Protein AF-A0AAV4F7F4-F1 (afdb_monomer_lite)

Sequence (164 aa):
MLNTTVKDGKEISFNQNGTLKRAELYILNLQWHDKIKRRSKWLQVGSWKRNGLTMDDITWPGESPIPPIGRPKRGFLRVATLNEKPYVMYRYPEKDNSCGETGLPCWIYPRDKDSRIPTSNVTEKRCCVGLTMDLLKLFSKELNFDFHIKEVEDGKWGALSKVT

InterPro domains:
  IPR019594 Ionotropic glutamate receptor, L-glutamate and glycine-binding domain [SM00918] (118-164)

Radius of gyration: 29.05 Å; chains: 1; bounding box: 58×51×69 Å

Structure (mmCIF, N/CA/C/O backbone):
data_AF-A0AAV4F7F4-F1
#
_entry.id   AF-A0AAV4F7F4-F1
#
loop_
_atom_site.group_PDB
_atom_site.id
_atom_site.type_symbol
_atom_site.label_atom_id
_atom_site.label_alt_id
_atom_site.label_comp_id
_atom_site.label_asym_id
_atom_site.label_entity_id
_atom_site.label_seq_id
_atom_site.pdbx_PDB_ins_code
_atom_site.Cartn_x
_atom_site.Cartn_y
_atom_site.Cartn_z
_atom_site.occupancy
_atom_site.B_iso_or_equiv
_atom_site.auth_seq_id
_atom_site.auth_comp_id
_atom_site.auth_asym_id
_atom_site.auth_atom_id
_atom_site.pdbx_PDB_model_num
ATOM 1 N N . MET A 1 1 ? -28.233 -38.218 36.904 1.00 41.88 1 MET A N 1
ATOM 2 C CA . MET A 1 1 ? -27.796 -36.826 36.659 1.00 41.88 1 MET A CA 1
ATOM 3 C C . MET A 1 1 ? -28.354 -35.966 37.776 1.00 41.88 1 MET A C 1
ATOM 5 O O . MET A 1 1 ? -29.567 -35.951 37.941 1.00 41.88 1 MET A O 1
ATOM 9 N N . LEU A 1 2 ? -27.496 -35.341 38.588 1.00 43.53 2 LEU A N 1
ATOM 10 C CA . LEU A 1 2 ? -27.956 -34.400 39.610 1.00 43.53 2 LEU A CA 1
ATOM 11 C C . LEU A 1 2 ? -28.469 -33.136 38.917 1.00 43.53 2 LEU A C 1
ATOM 13 O O . LEU A 1 2 ? -27.731 -32.480 38.187 1.00 43.53 2 LEU A O 1
ATOM 17 N N . ASN A 1 3 ? -29.747 -32.842 39.128 1.00 40.41 3 ASN A N 1
ATOM 18 C CA . ASN A 1 3 ? -30.409 -31.649 38.631 1.00 40.41 3 ASN A CA 1
ATOM 19 C C . ASN A 1 3 ? -29.953 -30.472 39.504 1.00 40.41 3 ASN A C 1
ATOM 21 O O . ASN A 1 3 ? -30.282 -30.430 40.689 1.00 40.41 3 ASN A O 1
ATOM 25 N N . THR A 1 4 ? -29.139 -29.564 38.964 1.00 51.81 4 THR A N 1
ATOM 26 C CA . THR A 1 4 ? -28.691 -28.376 39.700 1.00 51.81 4 THR A CA 1
ATOM 27 C C . THR A 1 4 ? -29.453 -27.164 39.176 1.00 51.81 4 THR A C 1
ATOM 29 O O . THR A 1 4 ? -29.293 -26.721 38.042 1.00 51.81 4 THR A O 1
ATOM 32 N N . THR A 1 5 ? -30.350 -26.633 39.999 1.00 55.22 5 THR A N 1
ATOM 33 C CA . THR A 1 5 ? -31.004 -25.353 39.733 1.00 55.22 5 THR A CA 1
ATOM 34 C C . THR A 1 5 ? -30.063 -24.238 40.168 1.00 55.22 5 THR A C 1
ATOM 36 O O . THR A 1 5 ? -29.776 -24.083 41.358 1.00 55.22 5 THR A O 1
ATOM 39 N N . VAL A 1 6 ? -29.561 -23.471 39.201 1.00 61.41 6 VAL A N 1
ATOM 40 C CA . VAL A 1 6 ? -28.780 -22.255 39.451 1.00 61.41 6 VAL A CA 1
ATOM 41 C C . VAL A 1 6 ? -29.690 -21.245 40.153 1.00 61.41 6 VAL A C 1
ATOM 43 O O . VAL A 1 6 ? -30.745 -20.887 39.631 1.00 61.41 6 VAL A O 1
ATOM 46 N N . LYS A 1 7 ? -29.296 -20.810 41.355 1.00 60.06 7 LYS A N 1
ATOM 47 C CA . LYS A 1 7 ? -30.114 -19.972 42.252 1.00 60.06 7 LYS A CA 1
ATOM 48 C C . LYS A 1 7 ? -30.459 -18.582 41.689 1.00 60.06 7 LYS A C 1
ATOM 50 O O . LYS A 1 7 ? -31.380 -17.956 42.194 1.00 60.06 7 LYS A O 1
ATOM 55 N N . ASP A 1 8 ? -29.790 -18.145 40.622 1.00 61.06 8 ASP A N 1
ATOM 56 C CA . ASP A 1 8 ? -29.926 -16.796 40.049 1.00 61.06 8 ASP A CA 1
ATOM 57 C C . ASP A 1 8 ? -30.955 -16.668 38.908 1.00 61.06 8 ASP A C 1
ATOM 59 O O . ASP A 1 8 ? -31.002 -15.642 38.233 1.00 61.06 8 ASP A O 1
ATOM 63 N N . GLY A 1 9 ? -31.766 -17.696 38.626 1.00 60.34 9 GLY A N 1
ATOM 64 C CA . GLY A 1 9 ? -32.836 -17.612 37.614 1.00 60.34 9 GLY A CA 1
ATOM 65 C C . GLY A 1 9 ? -32.357 -17.409 36.164 1.00 60.34 9 GLY A C 1
ATOM 66 O O . GLY A 1 9 ? -33.172 -17.239 35.257 1.00 60.34 9 GLY A O 1
ATOM 67 N N . LYS A 1 10 ? -31.042 -17.445 35.915 1.00 67.50 10 LYS A N 1
ATOM 68 C CA . LYS A 1 10 ? -30.460 -17.390 34.571 1.00 67.50 10 LYS A CA 1
ATOM 69 C C . LYS A 1 10 ? -30.583 -18.757 33.898 1.00 67.50 10 LYS A C 1
ATOM 71 O O . LYS A 1 10 ? -30.009 -19.742 34.354 1.00 67.50 10 LYS A O 1
ATOM 76 N N . GLU A 1 11 ? -31.317 -18.804 32.789 1.00 72.81 11 GLU A N 1
ATOM 77 C CA . GLU A 1 11 ? -31.463 -19.990 31.940 1.00 72.81 11 GLU A CA 1
ATOM 78 C C . GLU A 1 11 ? -30.131 -20.292 31.225 1.00 72.81 11 GLU A C 1
ATOM 80 O O . GLU A 1 11 ? -29.838 -19.752 30.154 1.00 72.81 11 GLU A O 1
ATOM 85 N N . ILE A 1 12 ? -29.297 -21.139 31.833 1.00 83.00 12 ILE A N 1
ATOM 86 C CA . ILE A 1 12 ? -28.042 -21.613 31.240 1.00 83.00 12 ILE A CA 1
ATOM 87 C C . ILE A 1 12 ? -28.346 -22.842 30.381 1.00 83.00 12 ILE A C 1
ATOM 89 O O . ILE A 1 12 ? -28.888 -23.834 30.859 1.00 83.00 12 ILE A O 1
ATOM 93 N N . SER A 1 13 ? -27.983 -22.786 29.101 1.00 86.88 13 SER A N 1
ATOM 94 C CA . SER A 1 13 ? -28.099 -23.914 28.174 1.00 86.88 13 SER A CA 1
ATOM 95 C C . SER A 1 13 ? -26.855 -24.013 27.302 1.00 86.88 13 SER A C 1
ATOM 97 O O . SER A 1 13 ? -26.182 -23.012 27.048 1.00 86.88 13 SER A O 1
ATOM 99 N N . PHE A 1 14 ? -26.555 -25.225 26.843 1.00 90.00 14 PHE A N 1
ATOM 100 C CA . PHE A 1 14 ? -25.356 -25.533 26.071 1.00 90.00 14 PHE A CA 1
ATOM 101 C C . PHE A 1 14 ? -25.721 -26.072 24.686 1.00 90.00 14 PHE A C 1
ATOM 103 O O . PHE A 1 14 ? -26.772 -26.684 24.489 1.00 90.00 14 PHE A O 1
ATOM 110 N N . ASN A 1 15 ? -24.850 -25.813 23.719 1.00 90.56 15 ASN A N 1
ATOM 111 C CA . ASN A 1 15 ? -24.874 -26.411 22.393 1.00 90.56 15 ASN A CA 1
ATOM 112 C C . ASN A 1 15 ? -24.319 -27.846 22.450 1.00 90.56 15 ASN A C 1
ATOM 114 O O . ASN A 1 15 ? -23.680 -28.238 23.425 1.00 90.56 15 ASN A O 1
ATOM 118 N N . GLN A 1 16 ? -24.505 -28.626 21.380 1.00 94.56 16 GLN A N 1
ATOM 119 C CA . GLN A 1 16 ? -23.997 -30.008 21.297 1.00 94.56 16 GLN A CA 1
ATOM 120 C C . GLN A 1 16 ? -22.468 -30.109 21.433 1.00 94.56 16 GLN A C 1
ATOM 122 O O . GLN A 1 16 ? -21.956 -31.117 21.901 1.00 94.56 16 GLN A O 1
ATOM 127 N N . ASN A 1 17 ? -21.741 -29.053 21.063 1.00 94.12 17 ASN A N 1
ATOM 128 C CA . ASN A 1 17 ? -20.286 -28.956 21.208 1.00 94.12 17 ASN A CA 1
ATOM 129 C C . ASN A 1 17 ? -19.833 -28.482 22.606 1.00 94.12 17 ASN A C 1
ATOM 131 O O . ASN A 1 17 ? -18.653 -28.202 22.796 1.00 94.12 17 ASN A O 1
ATOM 135 N N . GLY A 1 18 ? -20.753 -28.339 23.566 1.00 89.94 18 GLY A N 1
ATOM 136 C CA . GLY A 1 18 ? -20.448 -27.930 24.938 1.00 89.94 18 GLY A CA 1
ATOM 137 C C . GLY A 1 18 ? -20.267 -26.424 25.150 1.00 89.94 18 GLY A C 1
ATOM 138 O O . GLY A 1 18 ? -19.980 -26.007 26.270 1.00 89.94 18 GLY A O 1
ATOM 139 N N . THR A 1 19 ? -20.451 -25.580 24.128 1.00 89.56 19 THR A N 1
ATOM 140 C CA . THR A 1 19 ? -20.414 -24.117 24.309 1.00 89.56 19 THR A CA 1
ATOM 141 C C . THR A 1 19 ? -21.742 -23.585 24.836 1.00 89.56 19 THR A C 1
ATOM 143 O O . THR A 1 19 ? -22.787 -24.207 24.655 1.00 89.56 19 THR A O 1
ATOM 146 N N . LEU A 1 20 ? -21.733 -22.415 25.480 1.00 88.56 20 LEU A N 1
ATOM 147 C CA . LEU A 1 20 ? -22.970 -21.764 25.912 1.00 88.56 20 LEU A CA 1
ATOM 148 C C . LEU A 1 20 ? -23.842 -21.422 24.698 1.00 88.56 20 LEU A C 1
ATOM 150 O O . LEU A 1 20 ? -23.417 -20.710 23.789 1.00 88.56 20 LEU A O 1
ATOM 154 N N . LYS A 1 21 ? -25.093 -21.885 24.717 1.00 86.06 21 LYS A N 1
ATOM 155 C CA . LYS A 1 21 ? -26.098 -21.585 23.688 1.00 86.06 21 LYS A CA 1
ATOM 156 C C . LYS A 1 21 ?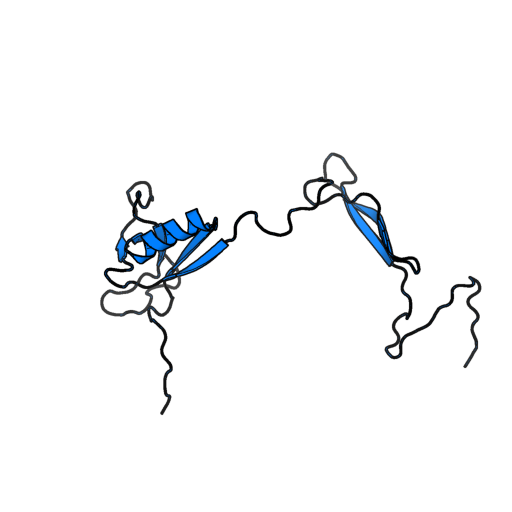 -26.436 -20.095 23.645 1.00 86.06 21 LYS A C 1
ATOM 158 O O . LYS A 1 21 ? -26.772 -19.565 22.591 1.00 86.06 21 LYS A O 1
ATOM 163 N N . ARG A 1 22 ? -26.337 -19.410 24.789 1.00 85.44 22 ARG A N 1
ATOM 164 C CA . ARG A 1 22 ? -26.459 -17.953 24.911 1.00 85.44 22 ARG A CA 1
ATOM 165 C C . ARG A 1 22 ? -25.319 -17.419 25.770 1.00 85.44 22 ARG A C 1
ATOM 167 O O . ARG A 1 22 ? -25.326 -17.606 26.983 1.00 85.44 22 ARG A O 1
ATOM 174 N N . ALA A 1 23 ? -24.359 -16.757 25.135 1.00 87.94 23 ALA A N 1
ATOM 175 C CA . ALA A 1 23 ? -23.295 -16.044 25.826 1.00 87.94 23 ALA A CA 1
ATOM 176 C C . ALA A 1 23 ? -23.666 -14.562 25.971 1.00 87.94 2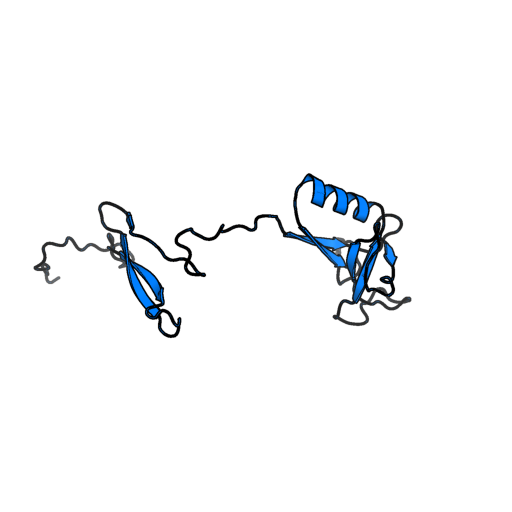3 ALA A C 1
ATOM 178 O O . ALA A 1 23 ? -24.060 -13.918 24.998 1.00 87.94 23 ALA A O 1
ATOM 179 N N . GLU A 1 24 ? -23.524 -14.033 27.183 1.00 90.88 24 GLU A N 1
ATOM 180 C CA . GLU A 1 24 ? -23.485 -12.591 27.424 1.00 90.88 24 GLU A CA 1
ATOM 181 C C . GLU A 1 24 ? -22.019 -12.158 27.434 1.00 90.88 24 GLU A C 1
ATOM 183 O O . GLU A 1 24 ? -21.208 -12.758 28.140 1.00 90.88 24 GLU A O 1
ATOM 188 N N . LEU A 1 25 ? -21.670 -11.149 26.639 1.00 93.88 25 LEU A N 1
ATOM 189 C CA . LEU A 1 25 ? -20.293 -10.680 26.491 1.00 93.88 25 LEU A CA 1
ATOM 190 C C . LEU A 1 25 ? -20.185 -9.214 26.897 1.00 93.88 25 LEU A C 1
ATOM 192 O O . LEU A 1 25 ? -21.105 -8.430 26.670 1.00 93.88 25 LEU A O 1
ATOM 196 N N . TYR A 1 26 ? -19.033 -8.842 27.445 1.00 96.31 26 TYR A N 1
ATOM 197 C CA . TYR A 1 26 ? -18.660 -7.452 27.685 1.00 96.31 26 TYR A CA 1
ATOM 198 C C . TYR A 1 26 ? -17.614 -7.028 26.665 1.00 96.31 26 TYR A C 1
ATOM 200 O O . TYR A 1 26 ? -16.669 -7.768 26.390 1.00 96.31 26 TYR A O 1
ATOM 208 N N . ILE A 1 27 ? -17.787 -5.836 26.108 1.00 96.69 27 ILE A N 1
ATOM 209 C CA . ILE A 1 27 ? -16.841 -5.247 25.166 1.00 96.69 27 ILE A CA 1
ATOM 210 C C . ILE A 1 27 ? -15.987 -4.272 25.957 1.00 96.69 27 ILE A C 1
ATOM 212 O O . ILE A 1 27 ? -16.505 -3.350 26.587 1.00 96.69 27 ILE A O 1
ATOM 216 N N . LEU A 1 28 ? -14.677 -4.505 25.950 1.00 96.62 28 LEU A N 1
ATOM 217 C CA . LEU A 1 28 ? -13.705 -3.688 26.661 1.00 96.62 28 LEU A CA 1
ATOM 218 C C . LEU A 1 28 ? -12.851 -2.913 25.653 1.00 96.62 28 LEU A C 1
ATOM 220 O O . LEU A 1 28 ? -12.394 -3.471 24.656 1.00 96.62 28 LEU A O 1
ATOM 224 N N . ASN A 1 29 ? -12.600 -1.640 25.930 1.00 95.50 29 ASN A N 1
ATOM 225 C CA . ASN A 1 29 ? -11.714 -0.776 25.164 1.00 95.50 29 ASN A CA 1
ATOM 226 C C . ASN A 1 29 ? -10.519 -0.384 26.040 1.00 95.50 29 ASN A C 1
ATOM 228 O O . ASN A 1 29 ? -10.681 0.009 27.197 1.00 95.50 29 ASN A O 1
ATOM 232 N N . LEU A 1 30 ? -9.310 -0.542 25.500 1.00 93.62 30 LEU A N 1
ATOM 233 C CA . LEU A 1 30 ? -8.076 -0.185 26.192 1.00 93.62 30 LEU A CA 1
ATOM 234 C C . LEU A 1 30 ? -7.790 1.300 25.968 1.00 93.62 30 LEU A C 1
ATOM 236 O O . LEU A 1 30 ? -7.498 1.706 24.846 1.00 93.62 30 LEU A O 1
ATOM 240 N N . GLN A 1 31 ? -7.850 2.094 27.033 1.00 91.50 31 GLN A N 1
ATOM 241 C CA . GLN A 1 31 ? -7.662 3.544 26.965 1.00 91.50 31 GLN A CA 1
ATOM 242 C C . GLN A 1 31 ? -6.513 3.997 27.862 1.00 91.50 31 GLN A C 1
ATOM 244 O O . GLN A 1 31 ? -6.162 3.318 28.830 1.00 91.50 31 GLN A O 1
ATOM 249 N N . TRP A 1 32 ? -5.920 5.151 27.554 1.00 89.56 32 TRP A N 1
ATOM 250 C CA . TRP A 1 32 ? -4.935 5.776 28.432 1.00 89.56 32 TRP A CA 1
ATOM 251 C C . TRP A 1 32 ? -5.606 6.246 29.722 1.00 89.56 32 TRP A C 1
ATOM 253 O O . TRP A 1 32 ? -6.614 6.943 29.693 1.00 89.56 32 TRP A O 1
ATOM 263 N N . HIS A 1 33 ? -5.040 5.851 30.859 1.00 84.06 33 HIS A N 1
ATOM 264 C CA . HIS A 1 33 ? -5.534 6.233 32.179 1.00 84.06 33 HIS A CA 1
ATOM 265 C C . HIS A 1 33 ? -5.033 7.621 32.595 1.00 84.06 33 HIS A C 1
ATOM 267 O O . HIS A 1 33 ? -5.763 8.400 33.201 1.00 84.06 33 HIS A O 1
ATOM 273 N N . ASP A 1 34 ? -3.784 7.934 32.244 1.00 82.75 34 ASP A N 1
ATOM 274 C CA . ASP A 1 34 ? -3.118 9.176 32.626 1.00 82.75 34 ASP A CA 1
ATOM 275 C C . ASP A 1 34 ? -2.852 10.036 31.385 1.00 82.75 34 ASP A C 1
ATOM 277 O O . ASP A 1 34 ? -2.455 9.513 30.342 1.00 82.75 34 ASP A O 1
ATOM 281 N N . LYS A 1 35 ? -2.944 11.368 31.518 1.00 77.06 35 LYS A N 1
ATOM 282 C CA . LYS A 1 35 ? -2.668 12.333 30.427 1.00 77.06 35 LYS A CA 1
ATOM 283 C C . LYS A 1 35 ? -1.263 12.199 29.816 1.00 77.06 35 LYS A C 1
ATOM 285 O O . LYS A 1 35 ? -1.028 12.630 28.695 1.00 77.06 35 LYS A O 1
ATOM 290 N N . ILE A 1 36 ? -0.330 11.593 30.555 1.00 85.75 36 ILE A N 1
ATOM 291 C CA . ILE A 1 36 ? 1.067 11.359 30.152 1.00 85.75 36 ILE A CA 1
ATOM 292 C C . ILE A 1 36 ? 1.209 10.043 29.346 1.00 85.75 36 ILE A C 1
ATOM 294 O O . ILE A 1 36 ? 2.311 9.679 28.954 1.00 85.75 36 ILE A O 1
ATOM 298 N N . LYS A 1 37 ? 0.112 9.305 29.096 1.00 83.12 37 LYS A N 1
ATOM 299 C CA . LYS A 1 37 ? 0.070 8.080 28.269 1.00 83.12 37 LYS A CA 1
ATOM 300 C C . LYS A 1 37 ? 1.064 6.995 28.707 1.00 83.12 37 LYS A C 1
ATOM 302 O O . LYS A 1 37 ? 1.676 6.315 27.892 1.00 83.12 37 LYS A O 1
ATOM 307 N N . ARG A 1 38 ? 1.257 6.841 30.022 1.00 84.81 38 ARG A N 1
ATOM 308 C CA . ARG A 1 38 ? 2.169 5.832 30.603 1.00 84.81 38 ARG A CA 1
ATOM 309 C C . ARG A 1 38 ? 1.470 4.557 31.050 1.00 84.81 38 ARG A C 1
ATOM 311 O O . ARG A 1 38 ? 2.114 3.523 31.190 1.00 84.81 38 ARG A O 1
ATOM 318 N N . ARG A 1 39 ? 0.172 4.643 31.327 1.00 89.44 39 ARG A N 1
ATOM 319 C CA . ARG A 1 39 ? -0.634 3.545 31.858 1.00 89.44 39 ARG A CA 1
ATOM 320 C C . ARG A 1 39 ? -1.932 3.461 31.088 1.00 89.44 39 ARG A C 1
ATOM 322 O O . ARG A 1 39 ? -2.556 4.487 30.821 1.00 89.44 39 ARG A O 1
ATOM 329 N N . SER A 1 40 ? -2.326 2.245 30.754 1.00 91.38 40 SER A N 1
ATOM 330 C CA . SER A 1 40 ? -3.596 1.950 30.113 1.00 91.38 40 SER A CA 1
ATOM 331 C C . SER A 1 40 ? -4.531 1.231 31.083 1.00 91.38 40 SER A C 1
ATOM 333 O O . SER A 1 40 ? -4.092 0.580 32.033 1.00 91.38 40 SER A O 1
ATOM 335 N N . LYS A 1 41 ? -5.836 1.380 30.862 1.00 93.50 41 LYS A N 1
ATOM 336 C CA . LYS A 1 41 ? -6.890 0.722 31.633 1.00 93.50 41 LYS A CA 1
ATOM 337 C C . LYS A 1 41 ? -7.948 0.178 30.681 1.00 93.50 41 LYS A C 1
ATOM 339 O O . LYS A 1 41 ? -8.307 0.830 29.703 1.00 93.50 41 LYS A O 1
ATOM 344 N N . TRP A 1 42 ? -8.444 -1.016 30.987 1.00 95.00 42 TRP A N 1
ATOM 345 C CA . TRP A 1 42 ? -9.604 -1.591 30.316 1.00 95.00 42 TRP A CA 1
ATOM 346 C C . TRP A 1 42 ? -10.872 -0.931 30.848 1.00 95.00 42 TRP A C 1
ATOM 348 O O . TRP A 1 42 ? -11.136 -0.969 32.051 1.00 95.00 42 TRP A O 1
ATOM 358 N N . LEU A 1 43 ? -11.644 -0.327 29.952 1.00 94.56 43 LEU A N 1
ATOM 359 C CA . LEU A 1 43 ? -12.959 0.228 30.247 1.00 94.56 43 LEU A CA 1
ATOM 360 C C . LEU A 1 43 ? -14.006 -0.579 29.495 1.00 94.56 43 LEU A C 1
ATOM 362 O O . LEU A 1 43 ? -13.827 -0.881 28.318 1.00 94.56 43 LEU A O 1
ATOM 366 N N . GLN A 1 44 ? -15.088 -0.948 30.171 1.00 95.81 44 GLN A N 1
ATOM 367 C CA . GLN A 1 44 ? -16.227 -1.555 29.501 1.00 95.81 44 GLN A CA 1
ATOM 368 C C . GLN A 1 44 ? -16.956 -0.477 28.702 1.00 95.81 44 GLN A C 1
ATOM 370 O O . GLN A 1 44 ? -17.380 0.518 29.274 1.00 95.81 44 GLN A O 1
ATOM 375 N N . VAL A 1 45 ? -17.083 -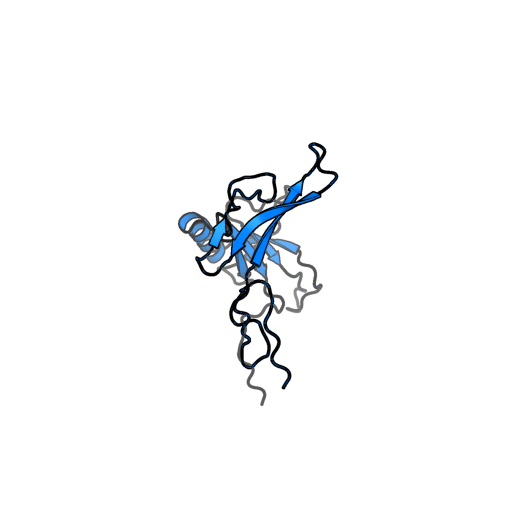0.696 27.397 1.00 96.44 45 VAL A N 1
ATOM 376 C CA . VAL A 1 45 ? -17.724 0.221 26.439 1.00 96.44 45 VAL A CA 1
ATOM 377 C C . VAL A 1 45 ? -18.919 -0.425 25.747 1.00 96.44 45 VAL A C 1
ATOM 379 O O . VAL A 1 45 ? -19.423 0.073 24.749 1.00 96.44 45 VAL A O 1
ATOM 382 N N . GLY A 1 46 ? -19.338 -1.599 26.208 1.00 96.75 46 GLY A N 1
ATOM 383 C CA . GLY A 1 46 ? -20.504 -2.252 25.650 1.00 96.75 46 GLY A CA 1
ATOM 384 C C . GLY A 1 46 ? -20.792 -3.607 26.258 1.00 96.75 46 GLY A C 1
ATOM 385 O O . GLY A 1 46 ? -19.993 -4.186 27.002 1.00 96.75 46 GLY A O 1
ATOM 386 N N . SER A 1 47 ? -21.964 -4.125 25.918 1.00 96.69 47 SER A N 1
ATOM 387 C CA . SER A 1 47 ? -22.363 -5.483 26.251 1.00 96.69 47 SER A CA 1
ATOM 388 C C . SER A 1 47 ? -23.205 -6.091 25.140 1.00 96.69 47 SER A C 1
ATOM 390 O O . SER A 1 47 ? -24.068 -5.433 24.561 1.00 96.69 47 SER A O 1
ATOM 392 N N . TRP A 1 48 ? -22.956 -7.362 24.856 1.00 94.69 48 TRP A N 1
ATOM 393 C CA . TRP A 1 48 ? -23.795 -8.193 24.009 1.00 94.69 48 TRP A CA 1
ATOM 394 C C . TRP A 1 48 ? -24.635 -9.089 24.911 1.00 94.69 48 TRP A C 1
ATOM 396 O O . TRP A 1 48 ? -24.095 -9.940 25.620 1.00 94.69 48 TRP A O 1
ATOM 406 N N . LYS A 1 49 ? -25.952 -8.886 24.907 1.00 92.06 49 LYS A N 1
ATOM 407 C CA . LYS A 1 49 ? -26.908 -9.672 25.699 1.00 92.06 49 LYS A CA 1
ATOM 408 C C . LYS A 1 49 ? -28.009 -10.218 24.793 1.00 92.06 49 LYS A C 1
ATOM 410 O O . LYS A 1 49 ? -28.012 -10.002 23.585 1.00 92.06 49 LYS A O 1
ATOM 415 N N . ARG A 1 50 ? -28.994 -10.906 25.378 1.00 85.38 50 ARG A N 1
ATOM 416 C CA . ARG A 1 50 ? -30.147 -11.461 24.643 1.00 85.38 50 ARG A CA 1
ATOM 417 C C . ARG A 1 50 ? -30.898 -10.416 23.807 1.00 85.38 50 ARG A C 1
ATOM 419 O O . ARG A 1 50 ? -31.416 -10.758 22.751 1.00 85.38 50 ARG A O 1
ATOM 426 N N . ASN A 1 51 ? -30.930 -9.168 24.272 1.00 86.50 51 ASN A N 1
ATOM 427 C CA . ASN A 1 51 ? -31.654 -8.072 23.626 1.00 86.50 51 ASN A CA 1
ATOM 428 C C . ASN A 1 51 ? -30.823 -7.371 22.533 1.00 86.50 51 ASN A C 1
ATOM 430 O O . ASN A 1 51 ? -31.272 -6.374 21.978 1.00 86.50 51 ASN A O 1
ATOM 434 N N . GLY A 1 52 ? -29.629 -7.890 22.224 1.00 92.38 52 GLY A N 1
ATOM 435 C CA . GLY A 1 52 ? -28.725 -7.358 21.211 1.00 92.38 52 GLY A CA 1
ATOM 436 C C . GLY A 1 52 ? -27.493 -6.669 21.794 1.00 92.38 52 GLY A C 1
ATOM 437 O O . GLY A 1 52 ? -27.113 -6.879 22.951 1.00 92.38 52 GLY A O 1
ATOM 438 N N . LEU A 1 53 ? -26.852 -5.874 20.939 1.00 95.50 53 LEU A N 1
ATOM 439 C CA . LEU A 1 53 ? -25.657 -5.101 21.248 1.00 95.50 53 LEU A CA 1
ATOM 440 C C . LEU A 1 53 ? -26.032 -3.748 21.857 1.00 95.50 53 LEU A C 1
ATOM 442 O O . LEU A 1 53 ? -26.820 -3.005 21.277 1.00 95.50 53 LEU A O 1
ATOM 446 N N . THR A 1 54 ? -25.402 -3.398 22.971 1.00 96.06 54 THR A N 1
ATOM 447 C CA . THR A 1 54 ? -25.400 -2.036 23.517 1.00 96.06 54 THR A CA 1
ATOM 448 C C . THR A 1 54 ? -23.961 -1.544 23.565 1.00 96.06 54 THR A C 1
ATOM 450 O O . THR A 1 54 ? -23.097 -2.270 24.057 1.00 96.06 54 THR A O 1
ATOM 453 N N . MET A 1 55 ? -23.712 -0.344 23.041 1.00 95.69 55 MET A N 1
ATOM 454 C CA . MET A 1 55 ? -22.386 0.269 22.949 1.00 95.69 55 MET A CA 1
ATOM 455 C C . MET A 1 55 ? -22.410 1.686 23.510 1.00 95.69 55 MET A C 1
ATOM 457 O O . MET A 1 55 ? -23.338 2.439 23.223 1.00 95.69 55 MET A O 1
ATOM 461 N N . ASP A 1 56 ? -21.353 2.013 24.240 1.00 93.12 56 ASP A N 1
ATOM 462 C CA . ASP A 1 56 ? -20.979 3.351 24.684 1.00 93.12 56 ASP A CA 1
ATOM 463 C C . ASP A 1 56 ? -19.833 3.889 23.799 1.00 93.12 56 ASP A C 1
ATOM 465 O O . ASP A 1 56 ? -19.422 3.252 22.819 1.00 93.12 56 ASP A O 1
ATOM 469 N N . ASP A 1 57 ? -19.299 5.061 24.147 1.00 90.50 57 ASP A N 1
ATOM 470 C CA . ASP A 1 57 ? -18.206 5.700 23.415 1.00 90.50 57 ASP A CA 1
ATOM 471 C C . ASP A 1 57 ? -16.925 4.844 23.383 1.00 90.50 57 ASP A C 1
ATOM 473 O O . ASP A 1 57 ? -16.483 4.276 24.386 1.00 90.50 57 ASP A O 1
ATOM 477 N N . ILE A 1 58 ? -16.285 4.796 22.210 1.00 93.56 58 ILE A N 1
ATOM 478 C CA . ILE A 1 58 ? -15.039 4.058 21.966 1.00 93.56 58 ILE A CA 1
ATOM 479 C C . ILE A 1 58 ? -13.933 5.048 21.625 1.00 93.56 58 ILE A C 1
ATOM 481 O O . ILE A 1 58 ? -14.066 5.847 20.698 1.00 93.56 58 ILE A O 1
ATOM 485 N N . THR A 1 59 ? -12.796 4.920 22.302 1.00 93.25 59 THR A N 1
ATOM 486 C CA . THR A 1 59 ? -11.582 5.645 21.934 1.00 93.25 59 THR A CA 1
ATOM 487 C C . THR A 1 59 ? -10.725 4.764 21.029 1.00 93.25 59 THR A C 1
ATOM 489 O O . THR A 1 59 ? -10.290 3.671 21.407 1.00 93.25 59 THR A O 1
ATOM 492 N N . TRP A 1 60 ? -10.482 5.239 19.814 1.00 92.00 60 TRP A N 1
ATOM 493 C CA . TRP A 1 60 ? -9.651 4.583 18.811 1.00 92.00 60 TRP A CA 1
ATOM 494 C C . TRP A 1 60 ? -8.176 4.983 18.955 1.00 92.00 60 TRP A C 1
ATOM 496 O O . TRP A 1 60 ? -7.860 5.988 19.607 1.00 92.00 60 TRP A O 1
ATOM 506 N N . PRO A 1 61 ? -7.241 4.224 18.346 1.00 88.69 61 PRO A N 1
ATOM 507 C CA . PRO A 1 61 ? -5.831 4.598 18.325 1.00 88.69 61 PRO A CA 1
ATOM 508 C C . PRO A 1 61 ? -5.631 6.055 17.883 1.00 88.69 61 PRO A C 1
ATOM 510 O O . PRO A 1 61 ? -6.236 6.504 16.912 1.00 88.69 61 PRO A O 1
ATOM 513 N N . GLY A 1 62 ? -4.789 6.790 18.614 1.00 86.88 62 GLY A N 1
ATOM 514 C CA . GLY A 1 62 ? -4.616 8.235 18.427 1.00 86.88 62 GLY A CA 1
ATOM 515 C C . GLY A 1 62 ? -5.556 9.112 19.262 1.00 86.88 62 GLY A C 1
ATOM 516 O O . GLY A 1 62 ? -5.575 10.315 19.042 1.00 86.88 62 GLY A O 1
ATOM 517 N N . GLU A 1 63 ? -6.292 8.534 20.222 1.00 87.62 63 GLU A N 1
ATOM 518 C CA . GLU A 1 63 ? -7.259 9.246 21.086 1.00 87.62 63 GLU A CA 1
ATOM 519 C C . GLU A 1 63 ? -8.419 9.877 20.304 1.00 87.62 63 GLU A C 1
ATOM 521 O O . GLU A 1 63 ? -8.975 10.902 20.689 1.00 87.62 63 GLU A O 1
ATOM 526 N N . SER A 1 64 ? -8.786 9.246 19.188 1.00 89.81 64 SER A N 1
ATOM 527 C CA . SER A 1 64 ? -9.890 9.692 18.342 1.00 89.81 64 SER A CA 1
ATOM 528 C C . SER A 1 64 ? -11.197 9.018 18.771 1.00 89.81 64 SER A C 1
ATOM 530 O O . SER A 1 64 ? -11.215 7.792 18.890 1.00 89.81 64 SER A O 1
ATOM 532 N N . PRO A 1 65 ? -12.310 9.758 18.925 1.00 89.94 65 PRO A N 1
ATOM 533 C CA . PRO A 1 65 ? -13.636 9.156 19.086 1.00 89.94 65 PRO A CA 1
ATOM 534 C C . PRO A 1 65 ? -14.176 8.585 17.761 1.00 89.94 65 PRO A C 1
ATOM 536 O O . PRO A 1 65 ? -15.117 7.798 17.742 1.00 89.94 65 PRO A O 1
ATOM 539 N N . ILE A 1 66 ? -13.573 8.966 16.631 1.00 89.50 66 ILE A N 1
ATOM 540 C CA . ILE A 1 66 ? -13.983 8.541 15.291 1.00 89.50 66 ILE A CA 1
ATOM 541 C C . ILE A 1 66 ? -13.153 7.315 14.887 1.00 89.50 66 ILE A C 1
ATOM 543 O O . ILE A 1 66 ? -11.918 7.388 14.965 1.00 89.50 66 ILE A O 1
ATOM 547 N N . PRO A 1 67 ? -13.788 6.215 14.428 1.00 89.50 67 PRO A N 1
ATOM 548 C CA . PRO A 1 67 ? -13.071 5.038 13.960 1.00 89.50 67 PRO A CA 1
ATOM 549 C C . PRO A 1 67 ? -12.126 5.383 12.811 1.00 89.50 67 PRO A C 1
ATOM 551 O O . PRO A 1 67 ? -12.485 6.176 11.934 1.00 89.50 67 PRO A O 1
ATOM 554 N N . PRO A 1 68 ? -10.928 4.772 12.762 1.00 87.31 68 PRO A N 1
ATOM 555 C CA . PRO A 1 68 ? -10.055 4.937 11.618 1.00 87.31 68 PRO A CA 1
ATOM 556 C C . PRO A 1 68 ? -10.779 4.433 10.372 1.00 87.31 68 PRO A C 1
ATOM 558 O O . PRO A 1 68 ? -11.506 3.437 10.408 1.00 87.31 68 PRO A O 1
ATOM 561 N N . ILE A 1 69 ? -10.559 5.115 9.250 1.00 82.06 69 ILE A N 1
ATOM 562 C CA . ILE A 1 69 ? -11.056 4.662 7.955 1.00 82.06 69 ILE A CA 1
ATOM 563 C C . ILE A 1 69 ? -10.348 3.329 7.696 1.00 82.06 69 ILE A C 1
ATOM 565 O O . ILE A 1 69 ? -9.163 3.305 7.378 1.00 82.06 69 ILE A O 1
ATOM 569 N N . GLY A 1 70 ? -11.050 2.210 7.897 1.00 80.69 70 GLY A N 1
ATOM 570 C CA . GLY A 1 70 ? -10.502 0.846 7.824 1.00 80.69 70 GLY A CA 1
ATOM 571 C C . GLY A 1 70 ? -10.028 0.425 6.429 1.00 80.69 70 GLY A C 1
ATOM 572 O O . GLY A 1 70 ? -9.844 -0.760 6.164 1.00 80.69 70 GLY A O 1
ATOM 573 N N . ARG A 1 71 ? -9.886 1.387 5.513 1.00 77.06 71 ARG A N 1
ATOM 574 C CA . ARG A 1 71 ? -9.378 1.245 4.155 1.00 77.06 71 ARG A CA 1
ATOM 575 C C . ARG A 1 71 ? -8.551 2.487 3.813 1.00 77.06 71 ARG A C 1
ATOM 577 O O . ARG A 1 71 ? -8.920 3.592 4.213 1.00 77.06 71 ARG A O 1
ATOM 584 N N . PRO A 1 72 ? -7.445 2.337 3.074 1.00 75.06 72 PRO A N 1
ATOM 585 C CA . PRO A 1 72 ? -6.665 3.485 2.643 1.00 75.06 72 PRO A CA 1
ATOM 586 C C . PRO A 1 72 ? -7.504 4.388 1.725 1.00 75.06 72 PRO A C 1
ATOM 588 O O . PRO A 1 72 ? -8.353 3.915 0.971 1.00 75.06 72 PRO A O 1
ATOM 591 N N . LYS A 1 73 ? -7.260 5.704 1.792 1.00 76.56 73 LYS A N 1
ATOM 592 C CA . LYS A 1 73 ? -7.962 6.711 0.970 1.00 76.56 73 LYS A CA 1
ATOM 593 C C . LYS A 1 73 ? -7.731 6.517 -0.536 1.00 76.56 73 LYS A C 1
ATOM 595 O O . LYS A 1 73 ? -8.555 6.950 -1.334 1.00 76.56 73 LYS A O 1
ATOM 600 N N . ARG A 1 74 ? -6.611 5.886 -0.899 1.00 84.31 74 ARG A N 1
ATOM 601 C CA . ARG A 1 74 ? -6.230 5.484 -2.257 1.00 84.31 74 ARG A CA 1
ATOM 602 C C . ARG A 1 74 ? -5.819 4.020 -2.252 1.00 84.31 74 ARG A C 1
ATOM 604 O O . ARG A 1 74 ? -5.193 3.559 -1.298 1.00 84.31 74 ARG A O 1
ATOM 611 N N . GLY A 1 75 ? -6.169 3.290 -3.307 1.00 88.69 75 GLY A N 1
ATOM 612 C CA . GLY A 1 75 ? -5.628 1.948 -3.518 1.00 88.69 75 GLY A CA 1
ATOM 613 C C . GLY A 1 75 ? -4.114 2.015 -3.720 1.00 88.69 75 GLY A C 1
ATOM 614 O O . GLY A 1 75 ? -3.624 2.989 -4.284 1.00 88.69 75 GLY A O 1
ATOM 615 N N . PHE A 1 76 ? -3.381 0.996 -3.267 1.00 94.00 76 PHE A N 1
ATOM 616 C CA . PHE A 1 76 ? -1.945 0.874 -3.522 1.00 94.00 76 PHE A CA 1
ATOM 617 C C . PHE A 1 76 ? -1.665 -0.415 -4.296 1.00 94.00 76 PHE A C 1
ATOM 619 O O . PHE A 1 76 ? -1.929 -1.507 -3.787 1.00 94.00 76 PHE A O 1
ATOM 626 N N . LEU A 1 77 ? -1.124 -0.300 -5.509 1.00 96.19 77 LEU A N 1
ATOM 627 C CA . LEU A 1 77 ? -0.825 -1.441 -6.376 1.00 96.19 77 LEU A CA 1
ATOM 628 C C . LEU A 1 77 ? 0.669 -1.785 -6.387 1.00 96.19 77 LEU A C 1
ATOM 630 O O . LEU A 1 77 ? 1.541 -0.917 -6.347 1.00 96.19 77 LEU A O 1
ATOM 634 N N . ARG A 1 78 ? 0.964 -3.083 -6.492 1.00 96.75 78 ARG A N 1
ATOM 635 C CA . ARG A 1 78 ? 2.314 -3.594 -6.752 1.00 96.75 78 ARG A CA 1
ATOM 636 C C . ARG A 1 78 ? 2.378 -4.044 -8.203 1.00 96.75 78 ARG A C 1
ATOM 638 O O . ARG A 1 78 ? 1.799 -5.071 -8.546 1.00 96.75 78 ARG A O 1
ATOM 645 N N . VAL A 1 79 ? 3.032 -3.259 -9.050 1.00 97.88 79 VAL A N 1
ATOM 646 C CA . VAL A 1 79 ? 3.096 -3.511 -10.491 1.00 97.88 79 VAL A CA 1
ATOM 647 C C . VAL A 1 79 ? 4.374 -4.277 -10.807 1.00 97.88 79 VAL A C 1
ATOM 649 O O . VAL A 1 79 ? 5.474 -3.801 -10.525 1.00 97.88 79 VAL A O 1
ATOM 652 N N . ALA A 1 80 ? 4.226 -5.466 -11.386 1.00 96.81 80 ALA A N 1
ATOM 653 C CA . ALA A 1 80 ? 5.342 -6.227 -11.930 1.00 96.81 80 ALA A CA 1
ATOM 654 C C . ALA A 1 80 ? 5.645 -5.758 -13.360 1.00 96.81 80 ALA A C 1
ATOM 656 O O . ALA A 1 80 ? 4.724 -5.480 -14.126 1.00 96.81 80 ALA A O 1
ATOM 657 N N . THR A 1 81 ? 6.924 -5.665 -13.716 1.00 95.62 81 THR A N 1
ATOM 658 C CA . THR A 1 81 ? 7.362 -5.242 -15.052 1.00 95.62 81 THR A CA 1
ATOM 659 C C . THR A 1 81 ? 8.551 -6.058 -15.550 1.00 95.62 81 THR A C 1
ATOM 661 O O . THR A 1 81 ? 9.162 -6.814 -14.790 1.00 95.62 81 THR A O 1
ATOM 664 N N . LEU A 1 82 ? 8.886 -5.890 -16.827 1.00 94.88 82 LEU A N 1
ATOM 665 C CA . LEU A 1 82 ? 10.034 -6.506 -17.476 1.00 94.88 82 LEU A CA 1
ATOM 666 C C . LEU A 1 82 ? 10.563 -5.591 -18.585 1.00 94.88 82 LEU A C 1
ATOM 668 O O . LEU A 1 82 ? 9.800 -4.841 -19.187 1.00 94.88 82 LEU A O 1
ATOM 672 N N . ASN A 1 83 ? 11.869 -5.637 -18.848 1.00 93.50 83 ASN A N 1
ATOM 673 C CA . ASN A 1 83 ? 12.500 -4.827 -19.887 1.00 93.50 83 ASN A CA 1
ATOM 674 C C . ASN A 1 83 ? 12.066 -5.300 -21.280 1.00 93.50 83 ASN A C 1
ATOM 676 O O . ASN A 1 83 ? 12.434 -6.395 -21.709 1.00 93.50 83 ASN A O 1
ATOM 680 N N . GLU A 1 84 ? 11.332 -4.457 -21.997 1.00 94.31 84 GLU A N 1
ATOM 681 C CA . GLU A 1 84 ? 10.812 -4.765 -23.323 1.00 94.31 84 GLU A CA 1
ATOM 682 C C . GLU A 1 84 ? 10.658 -3.478 -24.134 1.00 94.31 84 GLU A C 1
ATOM 684 O O . GLU A 1 84 ? 9.742 -2.683 -23.924 1.00 94.31 84 GLU A O 1
ATOM 689 N N . LYS A 1 85 ? 11.567 -3.243 -25.083 1.00 95.38 85 LYS A N 1
ATOM 690 C CA . LYS A 1 85 ? 11.482 -2.077 -25.970 1.00 95.38 85 LYS A CA 1
ATOM 691 C C . LYS A 1 85 ? 10.314 -2.245 -26.953 1.00 95.38 85 LYS A C 1
ATOM 693 O O . LYS A 1 85 ? 10.216 -3.314 -27.547 1.00 95.38 85 LYS A O 1
ATOM 698 N N . PRO A 1 86 ? 9.495 -1.204 -27.206 1.00 95.81 86 PRO A N 1
ATOM 699 C CA . PRO A 1 86 ? 9.556 0.170 -26.679 1.00 95.81 86 PRO A CA 1
ATOM 700 C C . PRO A 1 86 ? 8.663 0.421 -25.440 1.00 95.81 86 PRO A C 1
ATOM 702 O O . PRO A 1 86 ? 8.470 1.567 -25.033 1.00 95.81 86 PRO A O 1
ATOM 705 N N . TYR A 1 87 ? 8.084 -0.627 -24.860 1.00 96.88 87 TYR A N 1
ATOM 706 C CA . TYR A 1 87 ? 7.061 -0.557 -23.815 1.00 96.88 87 TYR A CA 1
ATOM 707 C C . TYR A 1 87 ? 7.607 -0.189 -22.435 1.00 96.88 87 TYR A C 1
ATOM 709 O O . TYR A 1 87 ? 6.980 0.611 -21.736 1.00 96.88 87 TYR A O 1
ATOM 717 N N . VAL A 1 88 ? 8.750 -0.766 -22.057 1.00 96.94 88 VAL A N 1
ATOM 718 C CA . VAL A 1 88 ? 9.446 -0.561 -20.782 1.00 96.94 88 VAL A CA 1
ATOM 719 C C . VAL A 1 88 ? 10.944 -0.589 -21.031 1.00 96.94 88 VAL A C 1
ATOM 721 O O . VAL A 1 88 ? 11.488 -1.548 -21.572 1.00 96.94 88 VAL A O 1
ATOM 724 N N . MET A 1 89 ? 11.629 0.458 -20.598 1.00 96.19 89 MET A N 1
ATOM 725 C CA . MET A 1 89 ? 13.076 0.588 -20.662 1.00 96.19 89 MET A CA 1
ATOM 726 C C . MET A 1 89 ? 13.583 1.169 -19.354 1.00 96.19 89 MET A C 1
ATOM 728 O O . MET A 1 89 ? 12.954 2.052 -18.773 1.00 96.19 89 MET A O 1
ATOM 732 N N . TYR A 1 90 ? 14.754 0.718 -18.921 1.00 95.19 90 TYR A N 1
ATOM 733 C CA . TYR A 1 90 ? 15.380 1.210 -17.700 1.00 95.19 90 TYR A CA 1
ATOM 734 C C . TYR A 1 90 ? 16.423 2.278 -18.020 1.00 95.19 90 TYR A C 1
ATOM 736 O O . TYR A 1 90 ? 17.257 2.111 -18.912 1.00 95.19 90 TYR A O 1
ATOM 744 N N . ARG A 1 91 ? 16.399 3.371 -17.261 1.00 94.81 91 ARG A N 1
ATOM 745 C CA . ARG A 1 91 ? 17.398 4.442 -17.277 1.00 94.81 91 ARG A CA 1
ATOM 746 C C . ARG A 1 91 ? 17.959 4.650 -15.876 1.00 94.81 91 ARG A C 1
ATOM 748 O O . ARG A 1 91 ? 17.317 4.315 -14.878 1.00 94.81 91 ARG A O 1
ATOM 755 N N . TYR A 1 92 ? 19.175 5.179 -15.804 1.00 95.19 92 TYR A N 1
ATOM 756 C CA . TYR A 1 92 ? 19.718 5.655 -14.535 1.00 95.19 92 TYR A CA 1
ATOM 757 C C . TYR A 1 92 ? 18.917 6.873 -14.052 1.00 95.19 92 TYR A C 1
ATOM 759 O O . TYR A 1 92 ? 18.496 7.668 -14.897 1.00 95.19 92 TYR A O 1
ATOM 767 N N . PRO A 1 93 ? 18.699 7.017 -12.732 1.00 95.75 93 PRO A N 1
ATOM 768 C CA . PRO A 1 93 ? 18.189 8.257 -12.161 1.00 95.75 93 PRO A CA 1
ATOM 769 C C . PRO A 1 93 ? 19.085 9.452 -12.484 1.00 95.75 93 PRO A C 1
ATOM 771 O O . PRO A 1 93 ? 20.280 9.299 -12.753 1.00 95.75 93 PRO A O 1
ATOM 774 N N . GLU A 1 94 ? 18.504 10.646 -12.428 1.00 93.06 94 GLU A N 1
ATOM 775 C CA . GLU A 1 94 ? 19.255 11.897 -12.499 1.00 93.06 94 GLU A CA 1
ATOM 776 C C . GLU A 1 94 ? 20.129 12.088 -11.242 1.00 93.06 94 GLU A C 1
ATOM 778 O O . GLU A 1 94 ? 20.045 11.327 -10.273 1.00 93.06 94 GLU A O 1
ATOM 783 N N . LYS A 1 95 ? 21.012 13.099 -11.241 1.00 92.00 95 LYS A N 1
ATOM 784 C CA . LYS A 1 95 ? 21.963 13.339 -10.132 1.00 92.00 95 LYS A CA 1
ATOM 785 C C . LYS A 1 95 ? 21.273 13.593 -8.786 1.00 92.00 95 LYS A C 1
ATOM 787 O O . LYS A 1 95 ? 21.858 13.319 -7.744 1.00 92.00 95 LYS A O 1
ATOM 792 N N . ASP A 1 96 ? 20.047 14.103 -8.815 1.00 93.19 96 ASP A N 1
ATOM 793 C CA . ASP A 1 96 ? 19.183 14.339 -7.655 1.00 93.19 96 ASP A CA 1
ATOM 794 C C . ASP A 1 96 ? 18.371 13.094 -7.240 1.00 93.19 96 ASP A C 1
ATOM 796 O O . ASP A 1 96 ? 17.522 13.166 -6.353 1.00 93.19 96 ASP A O 1
ATOM 800 N N . ASN A 1 97 ? 18.633 11.939 -7.866 1.00 90.75 97 ASN A N 1
ATOM 801 C CA . ASN A 1 97 ? 17.909 10.685 -7.679 1.00 90.75 97 ASN A CA 1
ATOM 802 C C . ASN A 1 97 ? 16.426 10.757 -8.116 1.00 90.75 97 ASN A C 1
ATOM 804 O O . ASN A 1 97 ? 15.606 9.948 -7.660 1.00 90.75 97 ASN A O 1
ATOM 808 N N . SER A 1 98 ? 16.066 11.697 -8.996 1.00 93.94 98 SER A N 1
ATOM 809 C CA . SER A 1 98 ? 14.746 11.781 -9.629 1.00 93.94 98 SER A CA 1
ATOM 810 C C . SER A 1 98 ? 14.693 11.012 -10.961 1.00 93.94 98 SER A C 1
ATOM 812 O O . SER A 1 98 ? 15.711 10.540 -11.473 1.00 93.94 98 SER A O 1
ATOM 814 N N . CYS A 1 99 ? 13.483 10.838 -11.502 1.00 94.44 99 CYS A N 1
ATOM 815 C CA . CYS A 1 99 ? 13.241 10.179 -12.793 1.00 94.44 99 CYS A CA 1
ATOM 816 C C . CYS A 1 99 ? 12.703 11.126 -13.875 1.00 94.44 99 CYS A C 1
ATOM 818 O O . CYS A 1 99 ? 12.168 10.661 -14.885 1.00 94.44 99 CYS A O 1
ATOM 820 N N . GLY A 1 100 ? 12.845 12.439 -13.668 1.00 89.56 100 GLY A N 1
ATOM 821 C CA . GLY A 1 100 ? 12.271 13.456 -14.542 1.00 89.56 100 GLY A CA 1
ATOM 822 C C . GLY A 1 100 ? 10.746 13.341 -14.669 1.00 89.56 100 GLY A C 1
ATOM 823 O O . GLY A 1 100 ? 10.071 12.700 -13.862 1.00 89.56 100 GLY A O 1
ATOM 824 N N . GLU A 1 101 ? 10.182 13.966 -15.704 1.00 86.31 101 GLU A N 1
ATOM 825 C CA . GLU A 1 101 ? 8.726 13.984 -15.910 1.00 86.31 101 GLU A CA 1
ATOM 826 C C . GLU A 1 101 ? 8.180 12.703 -16.554 1.00 86.31 101 GLU A C 1
ATOM 828 O O . GLU A 1 101 ? 7.046 12.302 -16.277 1.00 86.31 101 GLU A O 1
ATOM 833 N N . THR A 1 102 ? 8.974 12.062 -17.414 1.00 85.00 102 THR A N 1
ATOM 834 C CA . THR A 1 102 ? 8.563 10.903 -18.230 1.00 85.00 102 THR A CA 1
ATOM 835 C C . THR A 1 102 ? 8.917 9.560 -17.595 1.00 85.00 102 THR A C 1
ATOM 837 O O . THR A 1 102 ? 8.396 8.526 -18.003 1.00 85.00 102 THR A O 1
ATOM 840 N N . GLY A 1 103 ? 9.805 9.544 -16.598 1.00 94.25 103 GLY A N 1
ATOM 841 C CA . GLY A 1 103 ? 10.217 8.328 -15.911 1.00 94.25 103 GLY A CA 1
ATOM 842 C C . GLY A 1 103 ? 9.454 8.092 -14.618 1.00 94.25 103 GLY A C 1
ATOM 843 O O . GLY A 1 103 ? 9.155 9.014 -13.862 1.00 94.25 103 GLY A O 1
ATOM 844 N N . LEU A 1 104 ? 9.195 6.820 -14.331 1.00 97.38 104 LEU A N 1
ATOM 845 C CA . LEU A 1 104 ? 8.657 6.369 -13.054 1.00 97.38 104 LEU A CA 1
ATOM 846 C C . LEU A 1 104 ? 9.747 5.637 -12.260 1.00 97.38 104 LEU A C 1
ATOM 848 O O . LEU A 1 104 ? 10.482 4.832 -12.841 1.00 97.38 104 LEU A O 1
ATOM 852 N N . PRO A 1 105 ? 9.866 5.871 -10.941 1.00 97.50 105 PRO A N 1
ATOM 853 C CA . PRO A 1 105 ? 10.794 5.120 -10.109 1.00 97.50 105 PRO A CA 1
ATOM 854 C C . PRO A 1 105 ? 10.391 3.641 -10.072 1.00 97.50 105 PRO A C 1
ATOM 856 O O . PRO A 1 105 ? 9.238 3.299 -9.801 1.00 97.50 105 PRO A O 1
ATOM 859 N N . CYS A 1 106 ? 11.353 2.761 -10.327 1.00 97.44 106 CYS A N 1
ATOM 860 C CA . CYS A 1 106 ? 11.157 1.319 -10.322 1.00 97.44 106 CYS A CA 1
ATOM 861 C C . CYS A 1 106 ? 12.358 0.590 -9.715 1.00 97.44 106 CYS A C 1
ATOM 863 O O . CYS A 1 106 ? 13.466 1.121 -9.673 1.00 97.44 106 CYS A O 1
ATOM 865 N N . TRP A 1 107 ? 12.132 -0.628 -9.232 1.00 97.06 107 TRP A N 1
ATOM 866 C CA . TRP A 1 107 ? 13.147 -1.459 -8.588 1.00 97.06 107 TRP A CA 1
ATOM 867 C C . TRP A 1 107 ? 13.435 -2.673 -9.459 1.00 97.06 107 TRP A C 1
ATOM 869 O O . TRP A 1 107 ? 12.562 -3.521 -9.641 1.00 97.06 107 TRP A O 1
ATOM 879 N N . ILE A 1 108 ? 14.646 -2.749 -10.002 1.00 95.25 108 ILE A N 1
ATOM 880 C CA . ILE A 1 108 ? 15.048 -3.814 -10.927 1.00 95.25 108 ILE A CA 1
ATOM 881 C C . ILE A 1 108 ? 16.080 -4.730 -10.282 1.00 95.25 108 ILE A C 1
ATOM 883 O O . ILE A 1 108 ? 16.794 -4.309 -9.369 1.00 95.25 108 ILE A O 1
ATOM 887 N N . TYR A 1 109 ? 16.187 -5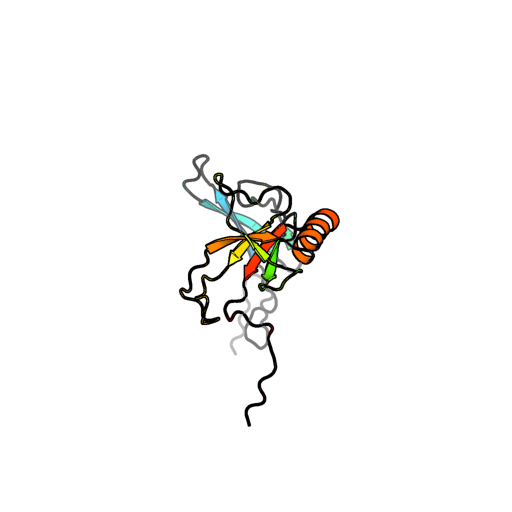.963 -10.764 1.00 92.88 109 TYR A N 1
ATOM 888 C CA . TYR A 1 109 ? 17.276 -6.842 -10.362 1.00 92.88 109 TYR A CA 1
ATOM 889 C C . TYR A 1 109 ? 18.492 -6.562 -11.255 1.00 92.88 109 TYR A C 1
ATOM 891 O O . TYR A 1 109 ? 18.366 -6.624 -12.480 1.00 92.88 109 TYR A O 1
ATOM 899 N N . PRO A 1 110 ? 19.671 -6.241 -10.692 1.00 89.00 110 PRO A N 1
ATOM 900 C CA . PRO A 1 110 ? 20.898 -6.166 -11.475 1.00 89.00 110 PRO A CA 1
ATOM 901 C C . PRO A 1 110 ? 21.158 -7.520 -12.140 1.00 89.00 110 PRO A C 1
ATOM 903 O O . PRO A 1 110 ? 21.137 -8.551 -11.467 1.00 89.00 110 PRO A O 1
ATOM 906 N N . ARG A 1 111 ? 21.379 -7.521 -13.455 1.00 85.06 111 ARG A N 1
ATOM 907 C CA . ARG A 1 111 ? 21.677 -8.722 -14.246 1.00 85.06 111 ARG A CA 1
ATOM 908 C C . ARG A 1 111 ? 22.973 -8.517 -15.006 1.00 85.06 111 ARG A C 1
ATOM 910 O O . ARG A 1 111 ? 23.288 -7.392 -15.405 1.00 85.06 111 ARG A O 1
ATOM 917 N N . ASP A 1 112 ? 23.685 -9.613 -15.227 1.00 78.12 112 ASP A N 1
ATOM 918 C CA . ASP A 1 112 ? 24.818 -9.614 -16.139 1.00 78.12 112 ASP A CA 1
ATOM 919 C C . ASP A 1 112 ? 24.321 -9.413 -17.583 1.00 78.12 112 ASP A C 1
ATOM 921 O O . ASP A 1 112 ? 23.197 -9.779 -17.930 1.00 78.12 112 ASP A O 1
ATOM 925 N N . LYS A 1 113 ? 25.131 -8.801 -18.446 1.00 66.62 113 LYS A N 1
ATOM 926 C CA . LYS A 1 113 ? 24.736 -8.550 -19.842 1.00 66.62 113 LYS A CA 1
ATOM 927 C C . LYS A 1 113 ? 24.597 -9.851 -20.635 1.00 66.62 113 LYS A C 1
ATOM 929 O O . LYS A 1 113 ? 23.739 -9.922 -21.514 1.00 66.62 113 LYS A O 1
ATOM 934 N N . ASP A 1 114 ? 25.385 -10.864 -20.277 1.00 67.50 114 ASP A N 1
ATOM 935 C CA . ASP A 1 114 ? 25.440 -12.147 -20.985 1.00 67.50 114 ASP A CA 1
ATOM 936 C C . ASP A 1 114 ? 24.490 -13.204 -20.404 1.00 67.50 114 ASP A C 1
ATOM 938 O O . ASP A 1 114 ? 24.083 -14.133 -21.104 1.00 67.50 114 ASP A O 1
ATOM 942 N N . SER A 1 115 ? 24.064 -13.053 -19.145 1.00 65.94 115 SER A N 1
ATOM 943 C CA . SER A 1 115 ? 23.109 -13.961 -18.509 1.00 65.94 115 SER A CA 1
ATOM 944 C C . SER A 1 115 ? 21.915 -13.186 -17.956 1.00 65.94 115 SER A C 1
ATOM 946 O O . SER A 1 115 ? 22.053 -12.262 -17.166 1.00 65.94 115 SER A O 1
ATOM 948 N N . ARG A 1 116 ? 20.687 -13.594 -18.309 1.00 69.38 116 ARG A N 1
ATOM 949 C CA . ARG A 1 116 ? 19.450 -13.019 -17.731 1.00 69.38 116 ARG A CA 1
ATOM 950 C C . ARG A 1 116 ? 19.263 -13.365 -16.244 1.00 69.38 116 ARG A C 1
ATOM 952 O O . ARG A 1 116 ? 18.160 -13.241 -15.717 1.00 69.38 116 ARG A O 1
ATOM 959 N N . ILE A 1 117 ? 20.310 -13.828 -15.574 1.00 77.69 117 ILE A N 1
ATOM 960 C CA . ILE A 1 117 ? 20.303 -14.273 -14.190 1.00 77.69 117 ILE A CA 1
ATOM 961 C C . ILE A 1 117 ? 20.584 -13.051 -13.303 1.00 77.69 117 ILE A C 1
ATOM 963 O O . ILE A 1 117 ? 21.517 -12.297 -13.592 1.00 77.69 117 ILE A O 1
ATOM 967 N N . PRO A 1 118 ? 19.789 -12.820 -12.243 1.00 81.50 118 PRO A N 1
ATOM 968 C CA . PRO A 1 118 ? 20.098 -11.793 -11.257 1.00 81.50 118 PRO A CA 1
ATOM 969 C C . PRO A 1 118 ? 21.485 -12.016 -10.648 1.00 81.50 118 PRO A C 1
ATOM 971 O O . PRO A 1 118 ? 21.791 -13.105 -10.169 1.00 81.50 118 PRO A O 1
ATOM 974 N N . THR A 1 119 ? 22.315 -10.976 -10.623 1.00 82.56 119 THR A N 1
ATOM 975 C CA . THR A 1 119 ? 23.625 -10.999 -9.952 1.00 82.56 119 THR A CA 1
ATOM 976 C C . THR A 1 119 ? 23.472 -10.947 -8.426 1.00 82.56 119 THR A C 1
ATOM 978 O O . THR A 1 119 ? 24.379 -11.320 -7.688 1.00 82.56 119 THR A O 1
ATOM 981 N N . SER A 1 120 ? 22.326 -10.465 -7.936 1.00 82.31 120 SER A N 1
ATOM 982 C CA . SER A 1 120 ? 21.992 -10.359 -6.516 1.00 82.31 120 SER A CA 1
ATOM 983 C C . SER A 1 120 ? 20.476 -10.367 -6.315 1.00 82.31 120 SER A C 1
ATOM 985 O O . SER A 1 120 ? 19.721 -9.965 -7.199 1.00 82.31 120 SER A O 1
ATOM 987 N N . ASN A 1 121 ? 20.039 -10.744 -5.113 1.00 83.69 121 ASN A N 1
ATOM 988 C CA . ASN A 1 121 ? 18.637 -10.665 -4.687 1.00 83.69 121 ASN A CA 1
ATOM 989 C C . ASN A 1 121 ? 18.235 -9.248 -4.235 1.00 83.69 121 ASN A C 1
ATOM 991 O O . ASN A 1 121 ? 17.091 -9.014 -3.843 1.00 83.69 121 ASN A O 1
ATOM 995 N N . VAL A 1 122 ? 19.176 -8.299 -4.255 1.00 89.44 122 VAL A N 1
ATOM 996 C CA . VAL A 1 122 ? 18.938 -6.901 -3.896 1.00 89.44 122 VAL A CA 1
ATOM 997 C C . VAL A 1 122 ? 18.548 -6.119 -5.143 1.00 89.44 122 VAL A C 1
ATOM 999 O O . VAL A 1 122 ? 19.279 -6.096 -6.131 1.00 89.44 122 VAL A O 1
ATOM 1002 N N . THR A 1 123 ? 17.403 -5.444 -5.082 1.00 92.69 123 THR A N 1
ATOM 1003 C CA . THR A 1 123 ? 16.947 -4.582 -6.172 1.00 92.69 123 THR A CA 1
ATOM 1004 C C . THR A 1 123 ? 17.609 -3.211 -6.143 1.00 92.69 123 THR A C 1
ATOM 1006 O O . THR A 1 123 ? 17.771 -2.618 -5.077 1.00 92.69 123 THR A O 1
ATOM 1009 N N . GLU A 1 124 ? 17.875 -2.662 -7.322 1.00 94.38 124 GLU A N 1
ATOM 1010 C CA . GLU A 1 124 ? 18.395 -1.312 -7.519 1.00 94.38 124 GLU A CA 1
ATOM 1011 C C . GLU A 1 124 ? 17.288 -0.372 -8.019 1.00 94.38 124 GLU A C 1
ATOM 1013 O O . GLU A 1 124 ? 16.471 -0.747 -8.864 1.00 94.38 124 GLU A O 1
ATOM 1018 N N . LYS A 1 125 ? 17.267 0.869 -7.518 1.00 95.69 125 LYS A N 1
ATOM 1019 C CA . LYS A 1 125 ? 16.350 1.904 -8.007 1.00 95.69 125 LYS A CA 1
ATOM 1020 C C . LYS A 1 125 ? 16.792 2.388 -9.391 1.00 95.69 125 LYS A C 1
ATOM 1022 O O . LYS A 1 125 ? 17.917 2.849 -9.561 1.00 95.69 125 LYS A O 1
ATOM 1027 N N . ARG A 1 126 ? 15.877 2.357 -10.357 1.00 96.31 126 ARG A N 1
ATOM 1028 C CA . ARG A 1 126 ? 16.021 2.893 -11.717 1.00 96.31 126 ARG A CA 1
ATOM 1029 C C . ARG A 1 126 ? 14.804 3.714 -12.117 1.00 96.31 126 ARG A C 1
ATOM 1031 O O . ARG A 1 126 ? 13.826 3.802 -11.378 1.00 96.31 126 ARG A O 1
ATOM 1038 N N . CYS A 1 127 ? 14.887 4.319 -13.295 1.00 97.31 127 CYS A N 1
ATOM 1039 C CA . CYS A 1 127 ? 13.788 5.038 -13.918 1.00 97.31 127 CYS A CA 1
ATOM 1040 C C . CYS A 1 127 ? 13.248 4.227 -15.088 1.00 97.31 127 CYS A C 1
ATOM 1042 O O . CYS A 1 127 ? 13.934 4.038 -16.094 1.00 97.31 127 CYS A O 1
ATOM 1044 N N . CYS A 1 128 ? 12.028 3.729 -14.935 1.00 97.69 128 CYS A N 1
ATOM 1045 C CA . CYS A 1 128 ? 11.313 3.013 -15.973 1.00 97.69 128 CYS A CA 1
ATOM 1046 C C . CYS A 1 128 ? 10.590 4.020 -16.870 1.00 97.69 128 CYS A C 1
ATOM 1048 O O . CYS A 1 128 ? 9.842 4.867 -16.387 1.00 97.69 128 CYS A O 1
ATOM 1050 N N . VAL A 1 129 ? 10.825 3.922 -18.176 1.00 97.38 129 VAL A N 1
ATOM 1051 C CA . VAL A 1 129 ? 10.224 4.773 -19.213 1.00 97.38 129 VAL A CA 1
ATOM 1052 C C . VAL A 1 129 ? 9.659 3.910 -20.337 1.00 97.38 129 VAL A C 1
ATOM 1054 O O . VAL A 1 129 ? 10.124 2.791 -20.547 1.00 97.38 129 VAL A O 1
ATOM 1057 N N . GLY A 1 130 ? 8.707 4.439 -21.097 1.00 96.50 130 GLY A N 1
ATOM 1058 C CA . GLY A 1 130 ? 8.122 3.766 -22.257 1.00 96.50 130 GLY A CA 1
ATOM 1059 C C . GLY A 1 130 ? 6.599 3.796 -22.228 1.00 96.50 130 GLY A C 1
ATOM 1060 O O . GLY A 1 130 ? 5.994 4.245 -21.255 1.00 96.50 130 GLY A O 1
ATOM 1061 N N . LEU A 1 131 ? 5.983 3.280 -23.291 1.00 96.56 131 LEU A N 1
ATOM 1062 C CA . LEU A 1 131 ? 4.541 3.407 -23.525 1.00 96.56 131 LEU A CA 1
ATOM 1063 C C . LEU A 1 131 ? 3.688 2.929 -22.339 1.00 96.56 131 LEU A C 1
ATOM 1065 O O . LEU A 1 131 ? 2.706 3.568 -21.971 1.00 96.56 131 LEU A O 1
ATOM 1069 N N . THR A 1 132 ? 4.060 1.810 -21.716 1.00 96.94 132 THR A N 1
ATOM 1070 C CA . THR A 1 132 ? 3.276 1.247 -20.602 1.00 96.94 132 THR A CA 1
ATOM 1071 C C . THR A 1 132 ? 3.447 2.032 -19.304 1.00 96.94 132 THR A C 1
ATOM 1073 O O . THR A 1 132 ? 2.537 2.044 -18.478 1.00 96.94 132 THR A O 1
ATOM 1076 N N . MET A 1 133 ? 4.578 2.722 -19.130 1.00 97.38 133 MET A N 1
ATOM 1077 C CA . MET A 1 133 ? 4.832 3.580 -17.971 1.00 97.38 133 MET A CA 1
ATOM 1078 C C . MET A 1 133 ? 3.994 4.857 -18.058 1.00 97.38 133 MET A C 1
ATOM 1080 O O . MET A 1 133 ? 3.367 5.242 -17.072 1.00 97.38 133 MET A O 1
ATOM 1084 N N . ASP A 1 134 ? 3.892 5.448 -19.250 1.00 96.19 134 ASP A N 1
ATOM 1085 C CA . ASP A 1 134 ? 3.033 6.611 -19.497 1.00 96.19 134 ASP A CA 1
ATOM 1086 C C . ASP A 1 134 ? 1.551 6.273 -19.271 1.00 96.19 134 ASP A C 1
ATOM 1088 O O . ASP A 1 134 ? 0.840 6.998 -18.570 1.00 96.19 134 ASP A O 1
ATOM 1092 N N . LEU A 1 135 ? 1.095 5.123 -19.786 1.00 96.75 135 LEU A N 1
ATOM 1093 C CA . LEU A 1 135 ? -0.267 4.629 -19.558 1.00 96.75 135 LEU A CA 1
ATOM 1094 C C . LEU A 1 135 ? -0.544 4.349 -18.075 1.00 96.75 135 LEU A C 1
ATOM 1096 O O . LEU A 1 135 ? -1.598 4.725 -17.567 1.00 96.75 135 LEU A O 1
ATOM 1100 N N . LEU A 1 136 ? 0.400 3.737 -17.353 1.00 97.25 136 LEU A N 1
ATOM 1101 C CA . LEU A 1 136 ? 0.259 3.481 -15.918 1.00 97.25 136 LEU A CA 1
ATOM 1102 C C . LEU A 1 136 ? 0.143 4.785 -15.117 1.00 97.25 136 LEU A C 1
ATOM 1104 O O . LEU A 1 136 ? -0.706 4.887 -14.228 1.00 97.25 136 LEU A O 1
ATOM 1108 N N . LYS A 1 137 ? 0.958 5.794 -15.451 1.00 96.31 137 LYS A N 1
ATOM 1109 C CA . LYS A 1 137 ? 0.889 7.130 -14.842 1.00 96.31 137 LYS A CA 1
ATOM 1110 C C . LYS A 1 137 ? -0.477 7.778 -15.084 1.00 96.31 137 LYS A C 1
ATOM 1112 O O . LYS A 1 137 ? -1.046 8.354 -14.157 1.00 96.31 137 LYS A O 1
ATOM 1117 N N . LEU A 1 138 ? -1.019 7.650 -16.299 1.00 96.75 138 LEU A N 1
ATOM 1118 C CA . LEU A 1 138 ? -2.359 8.132 -16.636 1.00 96.75 138 LEU A CA 1
ATOM 1119 C C . LEU A 1 138 ? -3.436 7.409 -15.817 1.00 96.75 138 LEU A C 1
ATOM 1121 O O . LEU A 1 138 ? -4.248 8.065 -15.170 1.00 96.75 138 LEU A O 1
ATOM 1125 N N . PHE A 1 139 ? -3.412 6.076 -15.767 1.00 96.94 139 PHE A N 1
ATOM 1126 C CA . PHE A 1 139 ? -4.392 5.301 -15.002 1.00 96.94 139 PHE A CA 1
ATOM 1127 C C . PHE A 1 139 ? -4.355 5.607 -13.509 1.00 96.94 139 PHE A C 1
ATOM 1129 O O . PHE A 1 139 ? -5.407 5.731 -12.894 1.00 96.94 139 PHE A O 1
ATOM 1136 N N . SER A 1 140 ? -3.171 5.779 -12.925 1.00 96.38 140 SER A N 1
ATOM 1137 C CA . SER A 1 140 ? -3.030 6.168 -11.519 1.00 96.38 140 SER A CA 1
ATOM 1138 C C . SER A 1 140 ? -3.712 7.498 -11.209 1.00 96.38 140 SER A C 1
ATOM 1140 O O . SER A 1 140 ? -4.382 7.620 -10.182 1.00 96.38 140 SER A O 1
ATOM 1142 N N . LYS A 1 141 ? -3.598 8.472 -12.120 1.00 95.06 141 LYS A N 1
ATOM 1143 C CA . LYS A 1 141 ? -4.255 9.773 -11.994 1.00 95.06 141 LYS A CA 1
ATOM 1144 C C . LYS A 1 141 ? -5.774 9.665 -12.165 1.00 95.06 141 LYS A C 1
ATOM 1146 O O . LYS A 1 141 ? -6.502 10.153 -11.307 1.00 95.06 141 LYS A O 1
ATOM 1151 N N . GLU A 1 142 ? -6.238 9.021 -13.236 1.00 97.31 142 GLU A N 1
ATOM 1152 C CA . GLU A 1 142 ? -7.667 8.937 -13.586 1.00 97.31 142 GLU A CA 1
ATOM 1153 C C . GLU A 1 142 ? -8.463 8.032 -12.632 1.00 97.31 14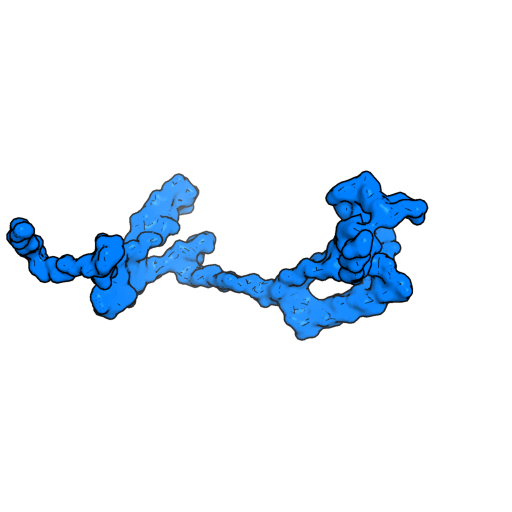2 GLU A C 1
ATOM 1155 O O . GLU A 1 142 ? -9.605 8.326 -12.289 1.00 97.31 142 GLU A O 1
ATOM 1160 N N . LEU A 1 143 ? -7.853 6.942 -12.155 1.00 95.75 143 LEU A N 1
ATOM 1161 C CA . LEU A 1 143 ? -8.478 5.976 -11.244 1.00 95.75 143 LEU A CA 1
ATOM 1162 C C . LEU A 1 143 ? -8.087 6.198 -9.771 1.00 95.75 143 LEU A C 1
ATOM 1164 O O . LEU A 1 143 ? -8.520 5.442 -8.902 1.00 95.75 143 LEU A O 1
ATOM 1168 N N . ASN A 1 144 ? -7.290 7.233 -9.478 1.00 94.56 144 ASN A N 1
ATOM 1169 C CA . ASN A 1 144 ? -6.906 7.677 -8.133 1.00 94.56 144 ASN A CA 1
ATOM 1170 C C . ASN A 1 144 ? -6.314 6.558 -7.243 1.00 94.56 144 ASN A C 1
ATOM 1172 O O . ASN A 1 144 ? -6.760 6.328 -6.113 1.00 94.56 144 ASN A O 1
ATOM 1176 N N . PHE A 1 145 ? -5.281 5.879 -7.748 1.00 95.31 145 PHE A N 1
ATOM 1177 C CA . PHE A 1 145 ? -4.495 4.895 -6.994 1.00 95.31 145 PHE A CA 1
ATOM 1178 C C . PHE A 1 145 ? -3.004 5.229 -7.020 1.00 95.31 145 PHE A C 1
ATOM 1180 O O . PHE A 1 145 ? -2.500 5.793 -7.987 1.00 95.31 145 PHE A O 1
ATOM 1187 N N . ASP A 1 146 ? -2.290 4.827 -5.976 1.00 95.75 146 ASP A N 1
ATOM 1188 C CA . ASP A 1 146 ? -0.832 4.894 -5.898 1.00 95.75 146 ASP A CA 1
ATOM 1189 C C . ASP A 1 146 ? -0.228 3.524 -6.256 1.00 95.75 146 ASP A C 1
ATOM 1191 O O . ASP A 1 146 ? -0.897 2.488 -6.187 1.00 95.75 146 ASP A O 1
ATOM 1195 N N . PHE A 1 147 ? 1.041 3.481 -6.656 1.00 96.81 147 PHE A N 1
ATOM 1196 C CA . PHE A 1 147 ? 1.691 2.226 -7.032 1.00 96.81 147 PHE A CA 1
ATOM 1197 C C . PHE A 1 147 ? 3.209 2.263 -6.835 1.00 96.81 147 PHE A C 1
ATOM 1199 O O . PHE A 1 147 ? 3.821 3.328 -6.767 1.00 96.81 147 PHE A O 1
ATOM 1206 N N . HIS A 1 148 ? 3.827 1.082 -6.792 1.00 96.94 148 HIS A N 1
ATOM 1207 C CA . HIS A 1 148 ? 5.256 0.918 -7.063 1.00 96.94 148 HIS A CA 1
ATOM 1208 C C . HIS A 1 148 ? 5.479 -0.088 -8.188 1.00 96.94 148 HIS A C 1
ATOM 1210 O O . HIS A 1 148 ? 4.626 -0.941 -8.440 1.00 96.94 148 HIS A O 1
ATOM 1216 N N . ILE A 1 149 ? 6.646 -0.018 -8.824 1.00 98.19 149 ILE A N 1
ATOM 1217 C CA . ILE A 1 149 ? 7.010 -0.878 -9.949 1.00 98.19 149 ILE A CA 1
ATOM 1218 C C . ILE A 1 149 ? 8.222 -1.725 -9.573 1.00 98.19 149 ILE A C 1
ATOM 1220 O O . ILE A 1 149 ? 9.256 -1.180 -9.189 1.00 98.19 149 ILE A O 1
ATOM 1224 N N . LYS A 1 150 ? 8.125 -3.044 -9.720 1.00 97.06 150 LYS A N 1
ATOM 1225 C CA . LYS A 1 150 ? 9.239 -3.968 -9.494 1.00 97.06 150 LYS A CA 1
ATOM 1226 C C . LYS A 1 150 ? 9.432 -4.870 -10.707 1.00 97.06 150 LYS A C 1
ATOM 1228 O O . LYS A 1 150 ? 8.458 -5.347 -11.281 1.00 97.06 150 LYS A O 1
ATOM 1233 N N . GLU A 1 151 ? 10.676 -5.113 -11.096 1.00 95.19 151 GLU A N 1
ATOM 1234 C CA . GLU A 1 151 ? 10.972 -6.123 -12.110 1.00 95.19 151 GLU A CA 1
ATOM 1235 C C . GLU A 1 151 ? 10.651 -7.531 -11.583 1.00 95.19 151 GLU A C 1
ATOM 1237 O O . GLU A 1 151 ? 10.868 -7.830 -10.405 1.00 95.19 151 GLU A O 1
ATOM 1242 N N . VAL A 1 152 ? 10.151 -8.403 -12.457 1.00 93.31 152 VAL A N 1
ATOM 1243 C CA . VAL A 1 152 ? 10.051 -9.840 -12.175 1.00 93.31 152 VAL A CA 1
ATOM 1244 C C . VAL A 1 152 ? 11.434 -10.451 -11.922 1.00 93.31 152 VAL A C 1
ATOM 1246 O O . VAL A 1 152 ? 12.397 -10.195 -12.639 1.00 93.31 152 VAL A O 1
ATOM 1249 N N . GLU A 1 153 ? 11.555 -11.273 -10.885 1.00 89.81 153 GLU A N 1
ATOM 1250 C CA . GLU A 1 153 ? 12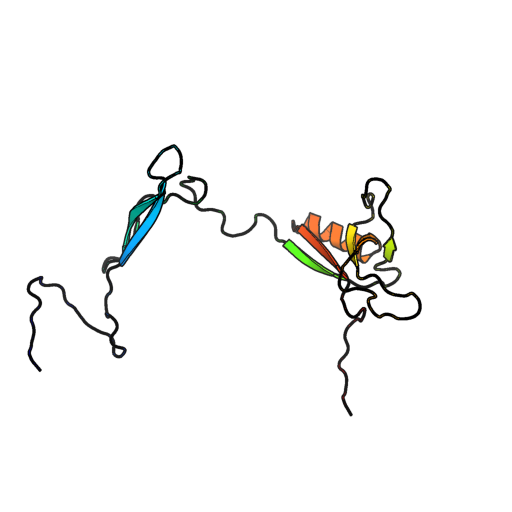.850 -11.780 -10.413 1.00 89.81 153 GLU A CA 1
ATOM 1251 C C . GLU A 1 153 ? 13.553 -12.676 -11.440 1.00 89.81 153 GLU A C 1
ATOM 1253 O O . GLU A 1 153 ? 14.742 -12.512 -11.719 1.00 89.81 153 GLU A O 1
ATOM 1258 N N . ASP A 1 154 ? 12.809 -13.552 -12.107 1.00 88.06 154 ASP A N 1
ATOM 1259 C CA . ASP A 1 154 ? 13.344 -14.480 -13.105 1.00 88.06 154 ASP A CA 1
ATOM 1260 C C . ASP A 1 154 ? 13.669 -13.824 -14.459 1.00 88.06 154 ASP A C 1
ATOM 1262 O O . ASP A 1 154 ? 14.335 -14.439 -15.295 1.00 88.06 154 ASP A O 1
ATOM 1266 N N . GLY A 1 155 ? 13.230 -12.579 -14.676 1.00 88.38 155 GLY A N 1
ATOM 1267 C CA . GLY A 1 155 ? 13.414 -11.861 -15.934 1.00 88.38 155 GLY A CA 1
ATOM 1268 C C . GLY A 1 155 ? 12.674 -12.504 -17.113 1.00 88.38 155 GLY A C 1
ATOM 1269 O O . GLY A 1 155 ? 13.143 -12.400 -18.253 1.00 88.38 155 GLY A O 1
ATOM 1270 N N . LYS A 1 156 ? 11.572 -13.225 -16.858 1.00 89.06 156 LYS A N 1
ATOM 1271 C CA . LYS A 1 156 ? 10.795 -13.943 -17.879 1.00 89.06 156 LYS A CA 1
ATOM 1272 C C . LYS A 1 156 ? 9.309 -13.571 -17.818 1.00 89.06 156 LYS A C 1
ATOM 1274 O O . LYS A 1 156 ? 8.792 -13.122 -16.807 1.00 89.06 156 LYS A O 1
ATOM 1279 N N . TRP A 1 157 ? 8.611 -13.799 -18.929 1.00 90.12 157 TRP A N 1
ATOM 1280 C CA . TRP A 1 157 ? 7.190 -13.487 -19.118 1.00 90.12 157 TRP A CA 1
ATOM 1281 C C . TRP A 1 157 ? 6.276 -14.546 -18.477 1.00 90.12 157 TRP A C 1
ATOM 1283 O O . TRP A 1 157 ? 5.106 -14.284 -18.222 1.00 90.12 157 TRP A O 1
ATOM 1293 N N . GLY A 1 158 ? 6.819 -15.738 -18.205 1.00 89.56 158 GLY A N 1
ATOM 1294 C CA . GLY A 1 158 ? 6.065 -16.913 -17.779 1.00 89.56 158 GLY A CA 1
ATOM 1295 C C . GLY A 1 158 ? 5.526 -17.709 -18.972 1.00 89.56 158 GLY A C 1
ATOM 1296 O O . GLY A 1 158 ? 4.871 -17.176 -19.861 1.00 89.56 158 GLY A O 1
ATOM 1297 N N . ALA A 1 159 ? 5.815 -19.009 -18.998 1.00 89.00 159 ALA A N 1
ATOM 1298 C CA . ALA A 1 159 ? 5.266 -19.953 -19.967 1.00 89.00 159 ALA A CA 1
ATOM 1299 C C . ALA A 1 159 ? 5.083 -21.314 -19.291 1.00 89.00 159 ALA A C 1
ATOM 1301 O O . ALA A 1 159 ? 5.830 -21.663 -18.373 1.00 89.00 159 ALA A O 1
ATOM 1302 N N . LEU A 1 160 ? 4.097 -22.090 -19.742 1.00 89.12 160 LEU A N 1
ATOM 1303 C CA . LEU A 1 160 ? 3.876 -23.432 -19.218 1.00 89.12 160 LEU A CA 1
ATOM 1304 C C . LEU A 1 160 ? 4.988 -24.356 -19.734 1.00 89.12 160 LEU A C 1
ATOM 1306 O O . LEU A 1 160 ? 5.073 -24.627 -20.931 1.00 89.12 160 LEU A O 1
ATOM 1310 N N . SER A 1 161 ? 5.846 -24.835 -18.836 1.00 79.75 161 SER A N 1
ATOM 1311 C CA . SER A 1 161 ? 6.820 -25.873 -19.173 1.00 79.75 161 SER A CA 1
ATOM 1312 C C . SER A 1 161 ? 6.084 -27.202 -19.327 1.00 79.75 161 SER A C 1
ATOM 1314 O O . SER A 1 161 ? 5.531 -27.719 -18.355 1.00 79.75 161 SER A O 1
ATOM 1316 N N . LYS A 1 162 ? 6.062 -27.767 -20.538 1.00 75.06 162 LYS A N 1
ATOM 1317 C CA . LYS A 1 162 ? 5.750 -29.189 -20.699 1.00 75.06 162 LYS A CA 1
ATOM 1318 C C . LYS A 1 162 ? 6.999 -29.961 -20.292 1.00 75.06 162 LYS A C 1
ATOM 1320 O O . LYS A 1 162 ? 7.952 -30.031 -21.058 1.00 75.06 162 LYS A O 1
ATOM 1325 N N . VAL A 1 163 ? 6.995 -30.491 -19.075 1.00 73.25 163 VAL A N 1
ATOM 1326 C CA . VAL A 1 163 ? 7.989 -31.477 -18.652 1.00 73.25 163 VAL A CA 1
ATOM 1327 C C . VAL A 1 163 ? 7.656 -32.772 -19.394 1.00 73.25 163 VAL A C 1
ATOM 1329 O O . VAL A 1 163 ? 6.669 -33.427 -19.065 1.00 73.25 163 VAL A O 1
ATOM 1332 N N . THR A 1 164 ? 8.404 -33.062 -20.457 1.00 57.69 164 THR A N 1
ATOM 1333 C CA . THR A 1 164 ? 8.470 -34.386 -21.103 1.00 57.69 164 THR A CA 1
ATOM 1334 C C . THR A 1 164 ? 9.557 -35.221 -20.466 1.00 57.69 164 THR A C 1
ATOM 1336 O O . THR A 1 164 ? 10.648 -34.645 -20.251 1.00 57.69 164 THR A O 1
#

pLDDT: mean 88.2, std 11.48, range [40.41, 98.19]

Foldseek 3Di:
DDDDDDPPPDDWDADPVGHTPFDKDWDWAWAQPDPVSPDIDTDGAWIQGPVGIDGHFHQDPVRDSDHDPPDDPAAEEEAEDADDPPAKDWDAADPVRHQPDQWDKAWEFDDDPVDLARPDPGTDITTIGHDNSVVVVVCCVVVVHHYYYYYDNSNDPDDDDPPD

Organism: NCBI:txid1093978

Secondary structure (DSSP, 8-state):
------TT-----B-TTSSBSS--EEEEEEEESSTTS--EEEEEEEEEETTEEEE---PBTTTBSSPP-SS-SSEEEEEEE--BTTTBEEEPPPTTS--TTT-EEEEE--B-SS--SBS-SS-EEEEEESHHHHHHHHHHHHTTEEEEEEE-TT-S--------